Protein AF-A0A1M7RI60-F1 (afdb_monomer_lite)

Secondary structure (DSSP, 8-state):
-EEEEE--TT--HHHHHHHHHS-SSEEE-TTS-EEEHHHHHHHHSTT----SSPPTT-EEEEEPPP-------TTTS-TT--

Radius of gyration: 16.09 Å; chains: 1; bounding box: 36×28×45 Å

pLDDT: mean 83.43, std 12.51, range [42.56, 94.12]

Sequence (82 aa):
MTMEYITLPGDRWDLIAYKSYGTVGQIALEDGQMVNAMSYIVQANPGLKLDSILSEGLLLQVPVIPSAAVKTDPQLLPPWKR

Foldseek 3Di:
DWDKDFDDFQDFLQNVLCVQPVGQQWDAAPVRDTDGSSVQQCVQDPPDDNDRGDDGGDITTRDHGPPPPPPVPVVPDDPVVD

Structure (mmCIF, N/CA/C/O backbone):
data_AF-A0A1M7RI60-F1
#
_entry.id   AF-A0A1M7RI60-F1
#
loop_
_atom_site.group_PDB
_atom_site.id
_atom_site.type_symbol
_atom_site.label_atom_id
_atom_site.label_alt_id
_atom_site.label_comp_id
_atom_site.label_asym_id
_atom_site.label_entity_id
_atom_site.label_seq_id
_atom_site.pdbx_PDB_ins_code
_atom_site.Cartn_x
_atom_site.Cartn_y
_atom_site.Cartn_z
_atom_site.occupancy
_atom_site.B_iso_or_equiv
_atom_site.auth_seq_id
_atom_site.auth_comp_id
_atom_site.auth_asym_id
_atom_site.auth_atom_id
_atom_site.pdbx_PDB_model_num
ATOM 1 N N . MET A 1 1 ? 10.917 7.801 -4.816 1.00 76.88 1 MET A N 1
ATOM 2 C CA . MET A 1 1 ? 9.667 8.556 -5.077 1.00 76.88 1 MET A CA 1
ATOM 3 C C . MET A 1 1 ? 8.511 7.759 -4.483 1.00 76.88 1 MET A C 1
ATOM 5 O O . MET A 1 1 ? 8.573 6.539 -4.555 1.00 76.88 1 MET A O 1
ATOM 9 N N . THR A 1 2 ? 7.515 8.392 -3.863 1.00 85.12 2 THR A N 1
ATOM 10 C CA . THR A 1 2 ? 6.321 7.714 -3.317 1.00 85.12 2 THR A CA 1
ATOM 11 C C . THR A 1 2 ? 5.073 8.166 -4.069 1.00 85.12 2 THR A C 1
ATOM 13 O O . THR A 1 2 ? 5.033 9.272 -4.604 1.00 85.12 2 THR A O 1
ATOM 16 N N . MET A 1 3 ? 4.082 7.284 -4.152 1.00 90.81 3 MET A N 1
ATOM 17 C CA . MET A 1 3 ? 2.749 7.557 -4.671 1.00 90.81 3 MET A CA 1
ATOM 18 C C . MET A 1 3 ? 1.758 7.519 -3.513 1.00 90.81 3 MET A C 1
ATOM 20 O O . MET A 1 3 ? 1.842 6.650 -2.647 1.00 90.81 3 MET A O 1
ATOM 24 N N . GLU A 1 4 ? 0.820 8.453 -3.506 1.00 93.44 4 GLU A N 1
ATOM 25 C CA . GLU A 1 4 ? -0.224 8.506 -2.492 1.00 93.44 4 GLU A CA 1
ATOM 26 C C . GLU A 1 4 ? -1.362 7.545 -2.852 1.00 93.44 4 GLU A C 1
ATOM 28 O O . GLU A 1 4 ? -1.835 7.521 -3.990 1.00 93.44 4 GLU A O 1
ATOM 33 N N . TYR A 1 5 ? -1.806 6.747 -1.885 1.00 93.12 5 TYR A N 1
ATOM 34 C CA . TYR A 1 5 ? -2.924 5.821 -2.029 1.00 93.12 5 TYR A CA 1
ATOM 35 C C . TYR A 1 5 ? -3.911 6.025 -0.882 1.00 93.12 5 TYR A C 1
ATOM 37 O O . TYR A 1 5 ? -3.524 5.972 0.281 1.00 93.12 5 TYR A O 1
ATOM 45 N N . ILE A 1 6 ? -5.187 6.243 -1.200 1.00 94.12 6 ILE A N 1
ATOM 46 C CA . ILE A 1 6 ? -6.254 6.340 -0.198 1.00 94.12 6 ILE A CA 1
ATOM 47 C C . ILE A 1 6 ? -6.880 4.957 -0.030 1.00 94.12 6 ILE A C 1
ATOM 49 O O . ILE A 1 6 ? -7.358 4.372 -1.003 1.00 94.12 6 ILE A O 1
ATOM 53 N N . THR A 1 7 ? -6.876 4.435 1.196 1.00 92.81 7 THR A N 1
ATOM 54 C CA . THR A 1 7 ? -7.453 3.121 1.503 1.00 92.81 7 THR A CA 1
ATOM 55 C C . THR A 1 7 ? -8.965 3.100 1.314 1.00 92.81 7 THR A C 1
ATOM 57 O O . THR A 1 7 ? -9.684 4.044 1.651 1.00 92.81 7 THR A O 1
ATOM 60 N N . LEU A 1 8 ? -9.455 1.977 0.801 1.00 92.25 8 LEU A N 1
ATOM 61 C CA . LEU A 1 8 ? -10.873 1.694 0.617 1.00 92.25 8 LEU A CA 1
ATOM 62 C C . LEU A 1 8 ? -11.376 0.700 1.678 1.00 92.25 8 LEU A C 1
ATOM 64 O O . LEU A 1 8 ? -10.573 0.001 2.303 1.00 92.25 8 LEU A O 1
ATOM 68 N N . PRO A 1 9 ? -12.702 0.580 1.872 1.00 91.38 9 PRO A N 1
ATOM 69 C CA . PRO A 1 9 ? -13.278 -0.433 2.749 1.00 91.38 9 PRO A CA 1
ATOM 70 C C . PRO A 1 9 ? -12.773 -1.840 2.421 1.00 91.38 9 PRO A C 1
ATOM 72 O O . PRO A 1 9 ? -12.898 -2.313 1.292 1.00 91.38 9 PRO A O 1
ATOM 75 N N . GLY A 1 10 ? -12.227 -2.524 3.428 1.00 88.44 10 GLY A N 1
ATOM 76 C CA . GLY A 1 10 ? -11.723 -3.889 3.281 1.00 88.44 10 GLY A CA 1
ATOM 77 C C . GLY A 1 10 ? -10.339 -3.996 2.639 1.00 88.44 10 GLY A C 1
ATOM 78 O O . GLY A 1 10 ? -9.876 -5.119 2.426 1.00 88.44 10 GLY A O 1
ATOM 79 N N . ASP A 1 11 ? -9.662 -2.876 2.363 1.00 92.44 11 ASP A N 1
ATOM 80 C CA . ASP A 1 11 ? -8.266 -2.922 1.946 1.00 92.44 11 ASP A CA 1
ATOM 81 C C . ASP A 1 11 ? -7.392 -3.536 3.048 1.00 92.44 11 ASP A C 1
ATOM 83 O O . ASP A 1 11 ? -7.556 -3.315 4.253 1.00 92.44 11 ASP A O 1
ATOM 87 N N . ARG A 1 12 ? -6.425 -4.325 2.590 1.00 92.19 12 ARG A N 1
ATOM 88 C CA . ARG A 1 12 ? -5.395 -4.954 3.407 1.00 92.19 12 ARG A CA 1
ATOM 89 C C . ARG A 1 12 ? -4.035 -4.652 2.808 1.00 92.19 12 ARG A C 1
ATOM 91 O O . ARG A 1 12 ? -3.926 -4.379 1.610 1.00 92.19 12 ARG A O 1
ATOM 98 N N . TRP A 1 13 ? -2.996 -4.747 3.625 1.00 91.06 13 TRP A N 1
ATOM 99 C CA . TRP A 1 13 ? -1.625 -4.502 3.186 1.00 91.06 13 TRP A CA 1
ATOM 100 C C . TRP A 1 13 ? -1.206 -5.393 2.008 1.00 91.06 13 TRP A C 1
ATOM 102 O O . TRP A 1 13 ? -0.553 -4.914 1.084 1.00 91.06 13 TRP A O 1
ATOM 112 N N . ASP A 1 14 ? -1.622 -6.662 2.002 1.00 91.25 14 ASP A N 1
ATOM 113 C CA . ASP A 1 14 ? -1.363 -7.601 0.909 1.00 91.25 14 ASP A CA 1
ATOM 114 C C . ASP A 1 14 ? -2.057 -7.192 -0.395 1.00 91.25 14 ASP A C 1
ATOM 116 O O . ASP A 1 14 ? -1.430 -7.185 -1.455 1.00 91.25 14 ASP A O 1
ATOM 120 N N . LEU A 1 15 ? -3.324 -6.776 -0.323 1.00 92.81 15 LEU A N 1
ATOM 121 C CA . LEU A 1 15 ? -4.075 -6.314 -1.490 1.00 92.81 15 LEU A CA 1
ATOM 122 C C . LEU A 1 15 ? -3.459 -5.054 -2.095 1.00 92.81 15 LEU A C 1
ATOM 124 O O . LEU A 1 15 ? -3.353 -4.954 -3.315 1.00 92.81 15 LEU A O 1
ATOM 128 N N . ILE A 1 16 ? -3.036 -4.106 -1.259 1.00 92.81 16 ILE A N 1
ATOM 129 C CA . ILE A 1 16 ? -2.393 -2.874 -1.726 1.00 92.81 16 ILE A CA 1
ATOM 130 C C . ILE A 1 16 ? -1.045 -3.206 -2.367 1.00 92.81 16 ILE A C 1
ATOM 132 O O . ILE A 1 16 ? -0.790 -2.772 -3.485 1.00 92.81 16 ILE A O 1
ATOM 136 N N . ALA A 1 17 ? -0.228 -4.050 -1.731 1.00 92.62 17 ALA A N 1
ATOM 137 C CA . ALA A 1 17 ? 1.035 -4.509 -2.306 1.00 92.62 17 ALA A CA 1
ATOM 138 C C . ALA A 1 17 ? 0.836 -5.171 -3.679 1.00 92.62 17 ALA A C 1
ATOM 140 O O . ALA A 1 17 ? 1.526 -4.826 -4.638 1.00 92.62 17 ALA A O 1
ATOM 141 N N . TYR A 1 18 ? -0.157 -6.055 -3.805 1.00 92.56 18 TYR A N 1
ATOM 142 C CA . TYR A 1 18 ? -0.487 -6.688 -5.078 1.00 92.56 18 TYR A CA 1
ATOM 143 C C . TYR A 1 18 ? -0.946 -5.675 -6.136 1.00 92.56 18 TYR A C 1
ATOM 145 O O . TYR A 1 18 ? -0.485 -5.733 -7.272 1.00 92.56 18 TYR A O 1
ATOM 153 N N . LYS A 1 19 ? -1.810 -4.718 -5.775 1.00 91.56 19 LYS A N 1
ATOM 154 C CA . LYS A 1 19 ? -2.274 -3.659 -6.688 1.00 91.56 19 LYS A CA 1
ATOM 155 C C . LYS A 1 19 ? -1.128 -2.750 -7.148 1.00 91.56 19 LYS A C 1
ATOM 157 O O . LYS A 1 19 ? -1.120 -2.327 -8.299 1.00 91.56 19 LYS A O 1
ATOM 162 N N . SER A 1 20 ? -0.178 -2.445 -6.265 1.00 90.50 20 SER A N 1
ATOM 163 C CA . SER A 1 20 ? 0.918 -1.510 -6.540 1.00 90.50 20 SER A CA 1
ATOM 164 C C . SER A 1 20 ? 2.102 -2.149 -7.264 1.00 90.50 20 SER A C 1
ATOM 166 O O . SER A 1 20 ? 2.709 -1.503 -8.113 1.00 90.50 20 SER A O 1
ATOM 168 N N . TYR A 1 21 ? 2.432 -3.403 -6.947 1.00 90.44 21 TYR A N 1
ATOM 169 C CA . TYR A 1 21 ? 3.644 -4.069 -7.440 1.00 90.44 21 TYR A CA 1
ATOM 170 C C . TYR A 1 21 ? 3.377 -5.341 -8.252 1.00 90.44 21 TYR A C 1
ATOM 172 O O . TYR A 1 21 ? 4.314 -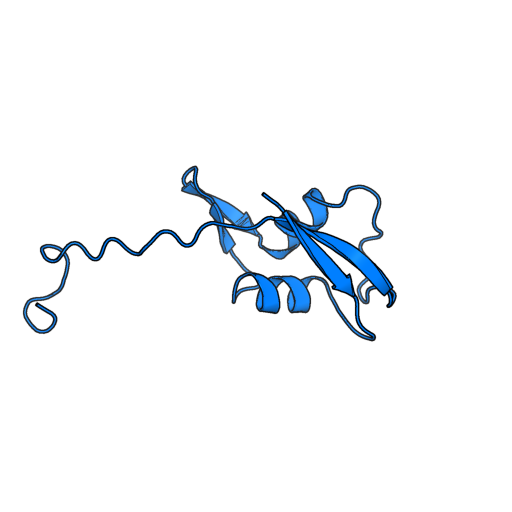5.960 -8.749 1.00 90.44 21 TYR A O 1
ATOM 180 N N . GLY A 1 22 ? 2.121 -5.782 -8.361 1.00 89.81 22 GLY A N 1
ATOM 181 C CA . GLY A 1 22 ? 1.748 -7.049 -9.001 1.00 89.81 22 GLY A CA 1
ATOM 182 C C . GLY A 1 22 ? 2.084 -8.295 -8.172 1.00 89.81 22 GLY A C 1
ATOM 183 O O . GLY A 1 22 ? 1.862 -9.415 -8.628 1.00 89.81 22 GLY A O 1
ATOM 184 N N . THR A 1 23 ? 2.625 -8.130 -6.961 1.00 91.44 23 THR A N 1
ATOM 185 C CA . THR A 1 23 ? 2.998 -9.221 -6.052 1.00 91.44 23 THR A CA 1
ATOM 186 C C . THR A 1 23 ? 2.920 -8.779 -4.591 1.00 91.44 23 THR A C 1
ATOM 188 O O . THR A 1 23 ? 3.121 -7.613 -4.265 1.00 91.44 23 THR A O 1
ATOM 191 N N . VAL A 1 24 ? 2.655 -9.734 -3.701 1.00 91.19 24 VAL A N 1
ATOM 192 C CA . VAL A 1 24 ? 2.724 -9.560 -2.234 1.00 91.19 24 VAL A CA 1
ATOM 193 C C . VAL A 1 24 ? 4.076 -10.041 -1.680 1.00 91.19 24 VAL A C 1
ATOM 195 O O . VAL A 1 24 ? 4.438 -9.776 -0.533 1.00 91.19 24 VAL A O 1
ATOM 198 N N . GLY A 1 25 ? 4.819 -10.790 -2.499 1.00 90.44 25 GLY A N 1
ATOM 199 C CA . GLY A 1 25 ? 6.064 -11.450 -2.132 1.00 90.44 25 GLY A CA 1
ATOM 200 C C . GLY A 1 25 ? 7.277 -10.535 -2.243 1.00 90.44 25 GLY A C 1
ATOM 201 O O . GLY A 1 25 ? 7.264 -9.395 -1.785 1.00 90.44 25 GLY A O 1
ATOM 202 N N . GLN A 1 26 ? 8.357 -11.066 -2.813 1.00 91.81 26 GLN A N 1
ATOM 203 C CA . GLN A 1 26 ? 9.583 -10.304 -3.013 1.00 91.81 26 GLN A CA 1
ATOM 204 C C . GLN A 1 26 ? 9.483 -9.392 -4.233 1.00 91.81 26 GLN A C 1
ATOM 206 O O . GLN A 1 26 ? 8.994 -9.793 -5.289 1.00 91.81 26 GLN A O 1
ATOM 211 N N . ILE A 1 27 ? 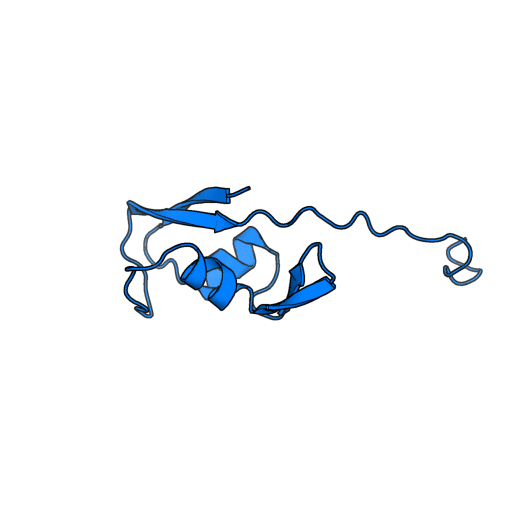9.990 -8.180 -4.063 1.00 89.75 27 ILE A N 1
ATOM 212 C CA . ILE A 1 27 ? 10.201 -7.175 -5.097 1.00 89.75 27 ILE A CA 1
ATOM 213 C C . ILE A 1 27 ? 11.686 -6.814 -5.109 1.00 89.75 27 ILE A C 1
ATOM 215 O O . ILE A 1 27 ? 12.320 -6.734 -4.054 1.00 89.75 27 ILE A O 1
ATOM 219 N N . ALA A 1 28 ? 12.234 -6.614 -6.304 1.00 87.75 28 ALA A N 1
ATOM 220 C CA . ALA A 1 28 ? 13.596 -6.131 -6.478 1.00 87.75 28 ALA A CA 1
ATOM 221 C C . ALA A 1 28 ? 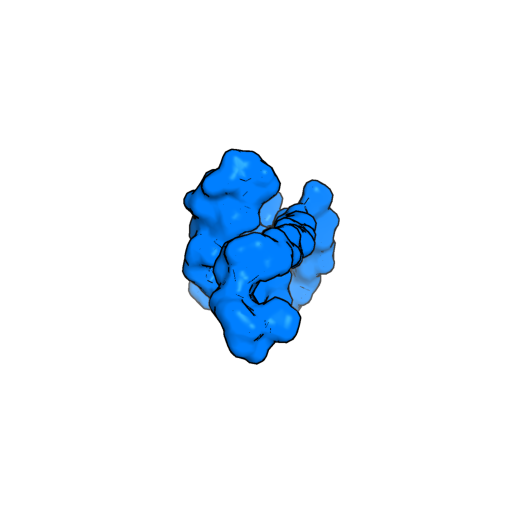13.593 -4.600 -6.469 1.00 87.75 28 ALA A C 1
ATOM 223 O O . ALA A 1 28 ? 12.827 -3.979 -7.208 1.00 87.75 28 ALA A O 1
ATOM 224 N N . LEU A 1 29 ? 14.440 -4.003 -5.639 1.00 85.62 29 LEU A N 1
ATOM 225 C CA . LEU A 1 29 ? 14.697 -2.568 -5.630 1.00 85.62 29 LEU A CA 1
ATOM 226 C C . LEU A 1 29 ? 15.795 -2.204 -6.643 1.00 85.62 29 LEU A C 1
ATOM 228 O O . LEU A 1 29 ? 16.456 -3.074 -7.213 1.00 85.62 29 LEU A O 1
ATOM 232 N N . GLU A 1 30 ? 15.998 -0.905 -6.868 1.00 80.44 30 GLU A N 1
ATOM 233 C CA . GLU A 1 30 ? 17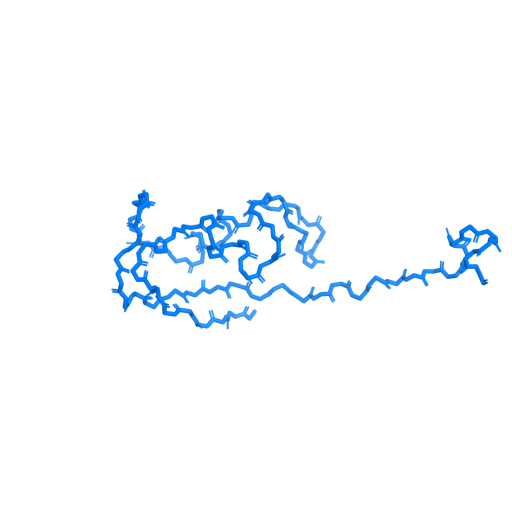.005 -0.393 -7.814 1.00 80.44 30 GLU A CA 1
ATOM 234 C C . GLU A 1 30 ? 18.439 -0.818 -7.475 1.00 80.44 30 GLU A C 1
ATOM 236 O O . GLU A 1 30 ? 19.249 -1.039 -8.372 1.00 80.44 30 GLU A O 1
ATOM 241 N N . ASP A 1 31 ? 18.749 -0.948 -6.187 1.00 82.06 31 ASP A N 1
ATOM 242 C CA . ASP A 1 31 ? 20.057 -1.363 -5.676 1.00 82.06 31 ASP A CA 1
ATOM 243 C C . ASP A 1 31 ? 20.271 -2.889 -5.729 1.00 82.06 31 ASP A C 1
ATOM 245 O O . ASP A 1 31 ? 21.300 -3.395 -5.280 1.00 82.06 31 ASP A O 1
ATOM 249 N N . GLY A 1 32 ? 19.310 -3.630 -6.291 1.00 81.94 32 GLY A N 1
ATOM 250 C CA . GLY A 1 32 ? 19.336 -5.085 -6.387 1.00 81.94 32 GLY A CA 1
ATOM 251 C C . GLY A 1 32 ? 18.926 -5.801 -5.100 1.00 81.94 32 GLY A C 1
ATOM 252 O O . GLY A 1 32 ? 18.959 -7.034 -5.068 1.00 81.94 32 GLY A O 1
ATOM 253 N N . GLN A 1 33 ? 18.524 -5.080 -4.047 1.00 85.56 33 GLN A N 1
ATOM 254 C CA . GLN A 1 33 ? 17.999 -5.712 -2.842 1.00 85.56 33 GLN A CA 1
ATOM 255 C C . GLN A 1 33 ? 16.610 -6.298 -3.082 1.00 85.56 33 GLN A C 1
ATOM 257 O O . GLN A 1 33 ? 15.756 -5.705 -3.742 1.00 85.56 33 GLN A O 1
ATOM 262 N N . MET A 1 34 ? 16.376 -7.467 -2.491 1.00 88.06 34 MET A N 1
ATOM 263 C CA . MET A 1 34 ? 15.068 -8.108 -2.465 1.00 88.06 34 MET A CA 1
ATOM 264 C C . MET A 1 34 ? 14.383 -7.775 -1.149 1.00 88.06 34 MET A C 1
ATOM 266 O O . MET A 1 34 ? 14.875 -8.136 -0.079 1.00 88.06 34 MET A O 1
ATOM 270 N N . VAL A 1 35 ? 13.228 -7.124 -1.225 1.00 90.50 35 VAL A N 1
ATOM 271 C CA . VAL A 1 35 ? 12.419 -6.797 -0.048 1.00 90.50 35 VAL A CA 1
ATOM 272 C C . VAL A 1 35 ? 11.023 -7.376 -0.193 1.00 90.50 35 VAL A C 1
ATOM 274 O O . VAL A 1 35 ? 10.541 -7.612 -1.298 1.00 90.50 35 VAL A O 1
ATOM 277 N N . ASN A 1 36 ? 10.356 -7.635 0.929 1.00 92.50 36 ASN A N 1
ATOM 278 C CA . ASN A 1 36 ? 8.949 -8.005 0.887 1.00 92.50 36 ASN A CA 1
ATOM 279 C C . ASN A 1 36 ? 8.094 -6.767 0.573 1.00 92.50 36 ASN A C 1
ATOM 281 O O . ASN A 1 36 ? 8.220 -5.743 1.242 1.00 92.50 36 ASN A O 1
ATOM 285 N N . ALA A 1 37 ? 7.207 -6.886 -0.415 1.00 91.69 37 ALA A N 1
ATOM 286 C CA . ALA A 1 37 ? 6.362 -5.803 -0.904 1.00 91.69 37 ALA A CA 1
ATOM 287 C C . ALA A 1 37 ? 5.491 -5.178 0.195 1.00 91.69 37 ALA A C 1
ATOM 289 O O . ALA A 1 37 ? 5.402 -3.958 0.308 1.00 91.69 37 ALA A O 1
ATOM 290 N N . MET A 1 38 ? 4.899 -6.013 1.052 1.00 91.75 38 MET A N 1
ATOM 291 C CA . MET A 1 38 ? 4.073 -5.564 2.171 1.00 91.75 38 MET A CA 1
ATOM 292 C C . MET A 1 38 ? 4.912 -4.795 3.196 1.00 91.75 38 MET A C 1
ATOM 294 O O . MET A 1 38 ? 4.578 -3.671 3.567 1.00 91.75 38 MET A O 1
ATOM 298 N N . SER A 1 39 ? 6.038 -5.379 3.617 1.00 90.50 39 SER A N 1
ATOM 299 C CA . SER A 1 39 ? 6.962 -4.745 4.560 1.00 90.50 39 SER A CA 1
ATOM 300 C C . SER A 1 39 ? 7.504 -3.417 4.037 1.00 90.50 39 SER A C 1
ATOM 302 O O . SER A 1 39 ? 7.702 -2.499 4.826 1.00 90.50 39 SER A O 1
ATOM 304 N N . TYR A 1 40 ? 7.707 -3.295 2.725 1.00 92.31 40 TYR A N 1
ATOM 305 C CA . TYR A 1 40 ? 8.210 -2.074 2.109 1.00 92.31 40 TYR A CA 1
ATOM 306 C C . TYR A 1 40 ? 7.224 -0.905 2.240 1.00 92.31 40 TYR A C 1
ATOM 308 O O . TYR A 1 40 ? 7.620 0.194 2.628 1.00 92.31 40 TYR A O 1
ATOM 316 N N . ILE A 1 41 ? 5.926 -1.152 2.028 1.00 91.81 41 ILE A N 1
ATOM 317 C CA . ILE A 1 41 ? 4.881 -0.136 2.240 1.00 91.81 41 ILE A CA 1
ATOM 318 C C . ILE A 1 41 ? 4.747 0.191 3.734 1.00 91.81 41 ILE A C 1
ATOM 320 O O . ILE A 1 41 ? 4.654 1.359 4.104 1.00 91.81 41 ILE A O 1
ATOM 324 N N . VAL A 1 42 ? 4.779 -0.815 4.613 1.00 91.44 42 VAL A N 1
ATOM 325 C CA . VAL A 1 42 ? 4.680 -0.603 6.070 1.00 91.44 42 VAL A CA 1
ATOM 326 C C . VAL A 1 42 ? 5.827 0.272 6.584 1.00 91.44 42 VAL A C 1
ATOM 328 O O . VAL A 1 42 ? 5.595 1.206 7.347 1.00 91.44 42 VAL A O 1
ATOM 331 N N . GLN A 1 43 ? 7.060 0.014 6.142 1.00 91.50 43 GLN A N 1
ATOM 332 C CA . GLN A 1 43 ? 8.228 0.810 6.534 1.00 91.50 43 GLN A CA 1
ATOM 333 C C . GLN A 1 43 ? 8.153 2.253 6.030 1.00 91.50 43 GLN A C 1
ATOM 335 O O . GLN A 1 43 ? 8.637 3.158 6.706 1.00 91.50 43 GLN A O 1
ATOM 340 N N . ALA A 1 44 ? 7.519 2.480 4.877 1.00 91.00 44 ALA A N 1
ATOM 341 C CA . ALA A 1 44 ? 7.288 3.819 4.347 1.00 91.00 44 ALA A CA 1
ATOM 342 C C . ALA A 1 44 ? 6.236 4.617 5.142 1.00 91.00 44 ALA A C 1
ATOM 344 O O . ALA A 1 44 ? 6.165 5.835 4.993 1.00 91.00 44 ALA A O 1
ATOM 345 N N . ASN A 1 45 ? 5.445 3.959 5.998 1.00 91.44 45 ASN A N 1
ATOM 346 C CA . ASN A 1 45 ? 4.394 4.584 6.802 1.00 91.44 45 ASN A CA 1
ATOM 347 C C . ASN A 1 45 ? 4.569 4.272 8.302 1.00 91.44 45 ASN A C 1
ATOM 349 O O . ASN A 1 45 ? 3.732 3.586 8.904 1.00 91.44 45 ASN A O 1
ATOM 353 N N . PRO A 1 46 ? 5.653 4.762 8.935 1.00 86.62 46 PRO A N 1
ATOM 354 C CA . PRO A 1 46 ? 5.882 4.534 10.354 1.00 86.62 46 PRO A CA 1
ATOM 355 C C . PRO A 1 46 ? 4.775 5.201 11.182 1.00 86.62 46 PRO A C 1
ATOM 357 O O . PRO A 1 46 ? 4.491 6.385 11.026 1.00 86.62 46 PRO A O 1
ATOM 360 N N . GLY A 1 47 ? 4.153 4.436 12.082 1.00 83.00 47 GLY A N 1
ATOM 361 C CA . GLY A 1 47 ? 3.088 4.921 12.970 1.00 83.00 47 GLY A CA 1
ATOM 362 C C . GLY A 1 47 ? 1.689 4.403 12.637 1.00 83.00 47 GLY A C 1
ATOM 363 O O . GLY A 1 47 ? 0.772 4.589 13.436 1.00 83.00 47 GLY A O 1
ATOM 364 N N . LEU A 1 48 ? 1.522 3.699 11.515 1.00 84.31 48 LEU A N 1
ATOM 365 C CA . LEU A 1 48 ? 0.287 2.974 11.240 1.00 84.31 48 LEU A CA 1
ATOM 366 C C . LEU A 1 48 ? 0.247 1.648 11.993 1.00 84.31 48 LEU A C 1
ATOM 368 O O . LEU A 1 48 ? 1.246 0.933 12.098 1.00 84.31 48 LEU A O 1
ATOM 372 N N . LYS A 1 49 ? -0.932 1.314 12.518 1.0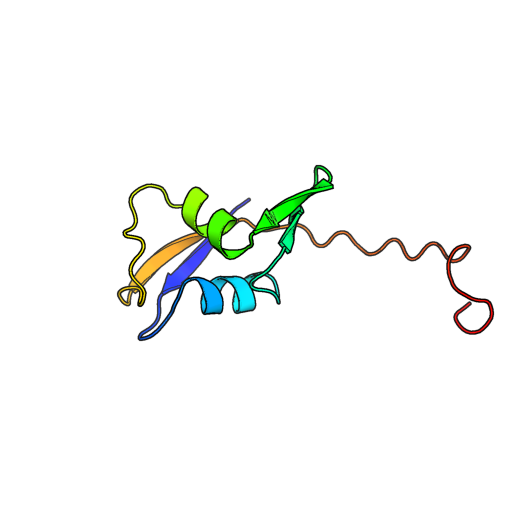0 79.56 49 LYS A N 1
ATOM 373 C CA . LYS A 1 49 ? -1.158 0.015 13.144 1.00 79.56 49 LYS A CA 1
ATOM 374 C C . LYS A 1 49 ? -1.133 -1.074 12.075 1.00 79.56 49 LYS A C 1
ATOM 376 O O . LYS A 1 49 ? -1.729 -0.932 11.008 1.00 79.56 49 LYS A O 1
ATOM 381 N N . LEU A 1 50 ? -0.460 -2.177 12.389 1.00 79.38 50 LEU A N 1
ATOM 382 C CA . LEU A 1 50 ? -0.451 -3.394 11.578 1.00 79.38 50 LEU A CA 1
ATOM 383 C C . LEU A 1 50 ? -1.744 -4.186 11.800 1.00 79.38 50 LEU A C 1
ATOM 385 O O . LEU A 1 50 ? -1.722 -5.336 12.237 1.00 79.38 50 LEU A O 1
ATOM 389 N N . ASP A 1 51 ? -2.875 -3.538 11.537 1.00 80.75 51 ASP A N 1
ATOM 390 C CA . ASP A 1 51 ? -4.181 -4.176 11.600 1.00 80.75 51 ASP A CA 1
ATOM 391 C C . ASP A 1 51 ? -4.398 -5.039 10.347 1.00 80.75 51 ASP A C 1
ATOM 393 O O . ASP A 1 51 ? -3.878 -4.759 9.263 1.00 80.75 51 ASP A O 1
ATOM 397 N N . SER A 1 52 ? -5.164 -6.121 10.496 1.00 76.75 52 SER A N 1
ATOM 398 C CA . SER A 1 52 ? -5.466 -7.049 9.396 1.00 76.75 52 SER A CA 1
ATOM 399 C C . SER A 1 52 ? -6.371 -6.437 8.325 1.00 76.75 52 SER A C 1
ATOM 401 O O . SER A 1 52 ? -6.391 -6.919 7.194 1.00 76.75 52 SER A O 1
ATOM 403 N N . ILE A 1 53 ? -7.122 -5.394 8.680 1.00 86.00 53 ILE A N 1
ATOM 404 C CA . ILE A 1 53 ? -7.967 -4.594 7.795 1.00 86.00 53 ILE A CA 1
ATOM 405 C C . ILE A 1 53 ? -7.649 -3.134 8.089 1.00 86.00 53 ILE A C 1
ATOM 407 O O . ILE A 1 53 ? -7.688 -2.712 9.245 1.00 86.00 53 ILE A O 1
ATOM 411 N N . LEU A 1 54 ? -7.332 -2.376 7.046 1.00 87.50 54 LEU A N 1
ATOM 412 C CA . LEU A 1 54 ? -7.056 -0.953 7.164 1.00 87.50 54 LEU A CA 1
ATOM 413 C C . LEU A 1 54 ? -8.365 -0.168 7.230 1.00 87.50 54 LEU A C 1
ATOM 415 O O . LEU A 1 54 ? -9.329 -0.485 6.531 1.00 87.50 54 LEU A O 1
ATOM 419 N N . SER A 1 55 ? -8.388 0.877 8.057 1.00 86.75 55 SER A N 1
ATOM 420 C CA . SER A 1 55 ? -9.482 1.848 8.053 1.00 86.75 55 SER A CA 1
ATOM 421 C C . SER A 1 55 ? -9.603 2.490 6.676 1.00 86.75 55 SER A C 1
ATOM 423 O O . SER A 1 55 ? -8.588 2.771 6.040 1.00 86.75 55 SER A O 1
ATOM 425 N N . GLU A 1 56 ? -10.829 2.746 6.227 1.00 89.69 56 GLU A N 1
ATOM 426 C CA . GLU A 1 56 ? -11.090 3.505 5.002 1.00 89.69 56 GLU A CA 1
ATOM 427 C C . GLU A 1 56 ? -10.619 4.965 5.130 1.00 89.69 56 GLU A C 1
ATOM 429 O O . GLU A 1 56 ? -10.602 5.531 6.225 1.00 89.69 56 GLU A O 1
ATOM 434 N N . GLY A 1 57 ? -10.234 5.583 4.011 1.00 90.19 57 GLY A N 1
ATOM 435 C CA . GLY A 1 57 ? -9.863 7.001 3.959 1.00 90.19 57 GLY A CA 1
ATOM 436 C C . GLY A 1 57 ? -8.475 7.336 4.516 1.00 90.19 57 GLY A C 1
ATOM 437 O O . GLY A 1 57 ? -8.152 8.510 4.687 1.00 90.19 57 GLY A O 1
ATOM 438 N N . LEU A 1 58 ? -7.641 6.335 4.799 1.00 90.06 58 LEU A N 1
ATOM 439 C CA . LEU A 1 58 ? -6.271 6.524 5.262 1.00 90.06 58 LEU A CA 1
ATOM 440 C C . LEU A 1 58 ? -5.353 6.831 4.075 1.00 90.06 58 LEU A C 1
ATOM 442 O O . LEU A 1 58 ? -5.356 6.107 3.079 1.00 90.06 58 LEU A O 1
ATOM 446 N N . LEU A 1 59 ? -4.536 7.876 4.197 1.00 91.50 59 LEU A N 1
ATOM 447 C CA . LEU A 1 59 ? -3.526 8.213 3.198 1.00 91.50 59 LEU A CA 1
ATOM 448 C C . LEU A 1 59 ? -2.255 7.386 3.434 1.00 91.50 59 LEU A C 1
ATOM 450 O O . LEU A 1 59 ? -1.577 7.558 4.446 1.00 91.50 59 LEU A O 1
ATOM 454 N N . LEU A 1 60 ? -1.931 6.508 2.491 1.00 91.50 60 LEU A N 1
ATOM 455 C CA . LEU A 1 60 ? -0.723 5.693 2.478 1.00 91.50 60 LEU A CA 1
ATOM 456 C C . LEU A 1 60 ? 0.293 6.226 1.475 1.00 91.50 60 LEU A C 1
ATOM 458 O O . LEU A 1 60 ? -0.040 6.545 0.336 1.00 91.50 60 LEU A O 1
ATOM 462 N N . GLN A 1 61 ? 1.554 6.238 1.885 1.00 93.50 61 GLN A N 1
ATOM 463 C CA . GLN A 1 61 ? 2.698 6.469 1.016 1.00 93.50 61 GLN A CA 1
ATOM 464 C C . GLN A 1 61 ? 3.191 5.125 0.480 1.00 93.50 61 GLN A C 1
ATOM 466 O O . GLN A 1 61 ? 3.748 4.316 1.221 1.00 93.50 61 GLN A O 1
ATOM 471 N N . VAL A 1 62 ? 2.986 4.870 -0.809 1.00 93.12 62 VAL A N 1
ATOM 472 C CA . VAL A 1 62 ? 3.434 3.651 -1.489 1.00 93.12 62 VAL A CA 1
ATOM 473 C C . VAL A 1 62 ? 4.702 3.969 -2.283 1.00 93.12 62 VAL A C 1
ATOM 475 O O . VAL A 1 62 ? 4.637 4.726 -3.252 1.00 93.12 62 VAL A O 1
ATOM 478 N N . PRO A 1 63 ? 5.875 3.431 -1.914 1.00 92.19 63 PRO A N 1
ATOM 479 C CA . PRO A 1 63 ? 7.100 3.651 -2.677 1.00 92.19 63 PRO A CA 1
ATOM 480 C C . PRO A 1 63 ? 6.966 3.171 -4.124 1.00 92.19 63 PRO A C 1
ATOM 482 O O . PRO A 1 63 ? 6.538 2.046 -4.367 1.00 92.19 63 PRO A O 1
ATOM 485 N N . VAL A 1 64 ? 7.353 4.002 -5.090 1.00 89.00 64 VAL A N 1
ATOM 486 C CA . VAL A 1 64 ? 7.366 3.625 -6.507 1.00 89.00 64 VAL A CA 1
ATOM 487 C C . VAL A 1 64 ? 8.691 2.947 -6.816 1.00 89.00 64 VAL A C 1
ATOM 489 O O . VAL A 1 64 ? 9.754 3.533 -6.610 1.00 89.00 64 VAL A O 1
ATOM 492 N N . ILE A 1 65 ? 8.612 1.728 -7.342 1.00 85.44 65 ILE A N 1
ATOM 493 C CA . ILE A 1 65 ? 9.766 1.000 -7.862 1.00 85.44 65 ILE A CA 1
ATOM 494 C C . ILE A 1 65 ? 9.795 1.270 -9.363 1.00 85.44 65 ILE A C 1
ATOM 496 O O . ILE A 1 65 ? 8.803 0.990 -10.047 1.00 85.44 65 ILE A O 1
ATOM 500 N N . PRO A 1 66 ? 10.882 1.828 -9.906 1.00 73.69 66 PRO A N 1
ATOM 501 C CA . PRO A 1 66 ? 10.998 1.945 -11.342 1.00 73.69 66 PRO A CA 1
ATOM 502 C C . PRO A 1 66 ? 11.025 0.538 -11.917 1.00 73.69 66 PRO A C 1
ATOM 504 O O . PRO A 1 66 ? 11.794 -0.316 -11.477 1.00 73.69 66 PRO A O 1
ATOM 507 N N . SER A 1 67 ? 10.157 0.290 -12.897 1.00 63.66 67 SER A N 1
ATOM 508 C CA . SER A 1 67 ? 10.245 -0.933 -13.681 1.00 63.66 67 SER A CA 1
ATOM 509 C C . SER A 1 67 ? 11.653 -0.988 -14.247 1.00 63.66 67 SER A C 1
ATOM 511 O O . SER A 1 67 ? 12.004 -0.174 -15.104 1.00 63.66 67 SER A O 1
ATOM 513 N N . ALA A 1 68 ? 12.463 -1.924 -13.750 1.00 54.62 68 ALA A N 1
ATOM 514 C CA . ALA A 1 68 ? 13.673 -2.315 -14.435 1.00 54.62 68 ALA A CA 1
ATOM 515 C C . ALA A 1 68 ? 13.189 -2.767 -15.808 1.00 54.62 68 ALA A C 1
ATOM 517 O O . ALA A 1 68 ? 12.602 -3.841 -15.937 1.00 54.62 68 ALA A O 1
ATOM 518 N N . ALA A 1 69 ? 13.323 -1.890 -16.808 1.00 42.56 69 ALA A N 1
ATOM 519 C CA . ALA A 1 69 ? 13.117 -2.254 -18.190 1.00 42.56 69 ALA A CA 1
ATOM 520 C C . ALA A 1 69 ? 13.937 -3.521 -18.354 1.00 42.56 69 ALA A C 1
ATOM 522 O O . ALA A 1 69 ? 15.159 -3.476 -18.182 1.00 42.56 69 ALA A O 1
ATOM 523 N N . VAL A 1 70 ? 13.254 -4.655 -18.530 1.00 48.22 70 VAL A N 1
ATOM 524 C CA . VAL A 1 70 ? 13.907 -5.932 -18.759 1.00 48.22 70 VAL A CA 1
ATOM 525 C C . VAL A 1 70 ? 14.769 -5.655 -19.973 1.00 48.22 70 VAL A C 1
ATOM 527 O O . VAL A 1 70 ? 14.254 -5.528 -21.082 1.00 48.22 70 VAL A O 1
ATOM 530 N N . LYS A 1 71 ? 16.070 -5.439 -19.758 1.00 47.72 71 LYS A N 1
ATOM 531 C CA . LYS A 1 71 ? 17.041 -5.366 -20.835 1.00 47.72 71 LYS A CA 1
ATOM 532 C C . LYS A 1 71 ? 17.091 -6.795 -21.334 1.00 47.72 71 LYS A C 1
ATOM 534 O O . LYS A 1 71 ? 17.890 -7.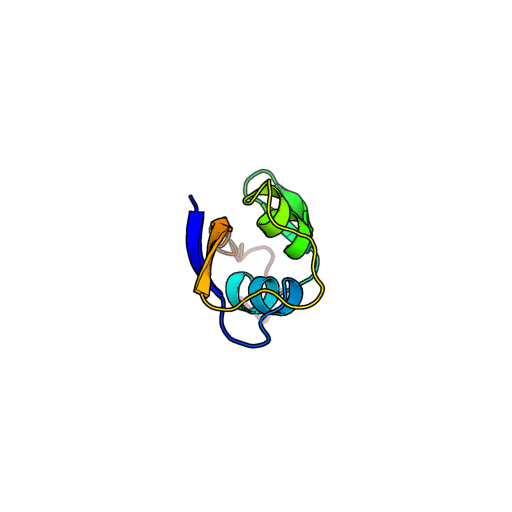596 -20.862 1.00 47.72 71 LYS A O 1
ATOM 539 N N . THR A 1 72 ? 16.137 -7.151 -22.190 1.00 51.72 72 THR A N 1
ATOM 540 C CA . THR A 1 72 ? 16.182 -8.365 -22.984 1.00 51.72 72 THR A CA 1
ATOM 541 C C . THR A 1 72 ? 17.414 -8.212 -23.842 1.00 51.72 72 THR A C 1
ATOM 543 O O . THR A 1 72 ? 17.364 -7.579 -24.892 1.00 51.72 72 THR A O 1
ATOM 546 N N . ASP A 1 73 ? 18.537 -8.705 -23.334 1.00 59.78 73 ASP A N 1
ATOM 547 C CA . ASP A 1 73 ? 19.741 -8.848 -24.118 1.00 59.78 73 ASP A CA 1
ATOM 548 C C . ASP A 1 73 ? 19.421 -9.882 -25.206 1.00 59.78 73 ASP A C 1
ATOM 550 O O . ASP A 1 73 ? 19.155 -11.048 -24.880 1.00 59.78 73 ASP A O 1
ATOM 554 N N . PRO A 1 74 ? 19.395 -9.491 -26.493 1.00 61.59 74 PRO A N 1
ATOM 555 C CA . PRO A 1 74 ? 19.098 -10.408 -27.588 1.00 61.59 74 PRO A CA 1
ATOM 556 C C . PRO A 1 74 ? 20.050 -11.610 -27.623 1.00 61.59 74 PRO A C 1
ATOM 558 O O . PRO A 1 74 ? 19.707 -12.658 -28.173 1.00 61.59 74 PRO A O 1
ATOM 561 N N . GLN A 1 75 ? 21.237 -11.486 -27.015 1.00 65.12 75 GLN A N 1
ATOM 562 C CA . GLN A 1 75 ? 22.216 -12.566 -26.931 1.00 65.12 75 GLN A CA 1
ATOM 563 C C . GLN A 1 75 ? 21.828 -13.649 -25.915 1.00 65.12 75 GLN A C 1
ATOM 565 O O . GLN A 1 75 ? 22.155 -14.818 -26.132 1.00 65.12 75 GLN A O 1
ATOM 570 N N . LEU A 1 76 ? 21.089 -13.291 -24.857 1.00 67.69 76 LEU A N 1
ATOM 571 C CA . LEU A 1 76 ? 20.571 -14.222 -23.845 1.00 67.69 76 LEU A CA 1
ATOM 572 C C . LEU A 1 76 ? 19.216 -14.830 -24.228 1.00 67.69 76 LEU A C 1
ATOM 574 O O . LEU A 1 76 ? 18.766 -15.785 -23.591 1.00 67.69 76 LEU A O 1
ATOM 578 N N . LEU A 1 77 ? 18.559 -14.309 -25.268 1.00 72.81 77 LEU A N 1
ATOM 579 C CA . LEU A 1 77 ? 17.341 -14.919 -25.785 1.00 72.81 77 LEU A CA 1
ATOM 580 C C . LEU A 1 77 ? 17.668 -16.219 -26.545 1.00 72.81 77 LEU A C 1
ATOM 582 O O . LEU A 1 77 ? 18.613 -16.260 -27.349 1.00 72.81 77 LEU A O 1
ATOM 586 N N . PRO A 1 78 ? 16.889 -17.297 -26.315 1.00 76.50 78 PRO A N 1
ATOM 587 C CA . PRO A 1 78 ? 17.059 -18.548 -27.038 1.00 76.50 78 PRO A CA 1
ATOM 588 C C . PRO A 1 78 ? 16.797 -18.339 -28.539 1.00 76.50 78 PRO A C 1
ATOM 590 O O . PRO A 1 78 ? 16.023 -17.454 -28.908 1.00 76.50 78 PRO A O 1
ATOM 593 N N . PRO A 1 79 ? 17.397 -19.156 -29.422 1.00 70.88 79 PRO A N 1
ATOM 594 C CA . PRO A 1 79 ? 17.454 -18.895 -30.864 1.00 70.88 79 PRO A CA 1
ATOM 595 C C . PRO A 1 79 ? 16.094 -18.781 -31.573 1.00 70.88 79 PRO A C 1
ATOM 597 O O . PRO A 1 79 ? 16.027 -18.165 -32.626 1.00 70.88 79 PRO A O 1
ATOM 600 N N . TRP A 1 80 ? 15.012 -19.321 -31.008 1.00 76.62 80 TRP A N 1
ATOM 601 C CA . TRP A 1 80 ? 13.643 -19.224 -31.546 1.00 76.62 80 TRP A CA 1
ATOM 602 C C . TRP A 1 80 ? 12.855 -17.989 -31.066 1.00 76.62 80 TRP A C 1
ATOM 604 O O . TRP A 1 80 ? 11.710 -17.803 -31.465 1.00 76.62 80 TRP A O 1
ATOM 614 N N . LYS A 1 81 ? 13.426 -17.190 -30.155 1.00 61.81 81 LYS A N 1
ATOM 615 C CA . LYS A 1 81 ? 12.890 -15.896 -29.692 1.00 61.81 81 LYS A CA 1
ATOM 616 C C . LYS A 1 81 ? 13.752 -14.707 -30.141 1.00 61.81 81 LYS A C 1
ATOM 618 O O . LYS A 1 81 ? 13.472 -13.586 -29.720 1.00 61.81 81 LYS A O 1
ATOM 623 N N . ARG A 1 82 ? 14.810 -14.971 -30.912 1.00 58.50 82 ARG A N 1
ATOM 624 C CA . ARG A 1 82 ? 15.587 -13.943 -31.611 1.00 58.50 82 ARG A CA 1
ATOM 625 C C . ARG A 1 82 ? 14.838 -13.460 -32.843 1.00 58.50 82 ARG A C 1
ATOM 627 O O . ARG A 1 82 ? 14.057 -14.267 -33.395 1.00 58.50 82 ARG A O 1
#